Protein AF-A0A060ZC85-F1 (afdb_monomer_lite)

Secondary structure (DSSP, 8-state):
-HHHHHHHHHHTTTTTSS--S-SS--HHHHHHHTTSTTHHHHHHHHHS-TTSHHHHHHHHHHHHHHHH-TTHHHHHHHHHHH-GGGTT-THHHHHHHHHSTT--HHHHHHHHHHHHHHH-HHHHHHHHHHHHHHS-SS-HHHHHHHTTSHHHHTTT--PPP-PPPPP--

pLDDT: mean 81.49, std 20.38, range [32.03, 96.88]

Foldseek 3Di:
DLVVLLVVCVVCVVLLDDDLQDPDDDLVSLQVSCPDPVSVLLLVLLPDDPPDPVNLVSLLSLLSNCVVPVLVLLVSLSSCVNDPSNPPVCVSSVVSCCSHPNNGSVVSVVVNLVVCVVRPVPSSVVRVVVCCVPVPPDDPVPVCVPDDNPPPVCVPDDDDDDDDDDDDD

Structure (mmCIF, N/CA/C/O backbone):
data_AF-A0A060ZC85-F1
#
_entry.id   AF-A0A060ZC85-F1
#
loop_
_atom_site.group_PDB
_atom_site.id
_atom_site.type_symbol
_atom_site.label_atom_id
_atom_site.label_alt_id
_atom_site.label_comp_id
_atom_site.label_asym_id
_atom_site.label_entity_id
_atom_site.label_seq_id
_atom_site.pdbx_PDB_ins_code
_atom_site.Cartn_x
_atom_site.Cartn_y
_atom_site.Cartn_z
_atom_site.occupancy
_atom_site.B_iso_or_equiv
_atom_site.auth_seq_id
_atom_site.auth_comp_id
_atom_site.auth_asym_id
_atom_site.auth_atom_id
_atom_site.pdbx_PDB_model_num
ATOM 1 N N . MET A 1 1 ? 19.861 -7.211 -2.694 1.00 78.06 1 MET A N 1
ATOM 2 C CA . MET A 1 1 ? 18.642 -6.940 -1.900 1.00 78.06 1 MET A CA 1
ATOM 3 C C . MET A 1 1 ? 17.622 -8.080 -1.984 1.00 78.06 1 MET A C 1
ATOM 5 O O . MET A 1 1 ? 17.097 -8.465 -0.947 1.00 78.06 1 MET A O 1
ATOM 9 N N . SER A 1 2 ? 17.424 -8.696 -3.155 1.00 85.81 2 SER A N 1
ATOM 10 C CA . SER A 1 2 ? 16.522 -9.843 -3.418 1.00 85.81 2 SER A CA 1
ATOM 11 C C . SER A 1 2 ? 16.318 -10.919 -2.319 1.00 85.81 2 SER A C 1
ATOM 13 O O . SER A 1 2 ? 15.172 -11.258 -2.016 1.00 85.81 2 SER A O 1
ATOM 15 N N . THR A 1 3 ? 17.363 -11.456 -1.666 1.00 92.38 3 THR A N 1
ATOM 16 C CA . THR A 1 3 ? 17.182 -12.478 -0.603 1.00 92.38 3 THR A CA 1
ATOM 17 C C . THR A 1 3 ? 16.488 -11.917 0.639 1.00 92.38 3 THR A C 1
ATOM 19 O O . THR A 1 3 ? 15.628 -12.581 1.216 1.00 92.38 3 THR A O 1
ATOM 22 N N . LEU A 1 4 ? 16.825 -10.684 1.037 1.00 92.38 4 LEU A N 1
ATOM 23 C CA . LEU A 1 4 ? 16.167 -10.014 2.159 1.00 92.38 4 LEU A CA 1
ATOM 24 C C . LEU A 1 4 ? 14.709 -9.707 1.816 1.00 92.38 4 LEU A C 1
ATOM 26 O O . LEU A 1 4 ? 13.833 -9.999 2.620 1.00 92.38 4 LEU A O 1
ATOM 30 N N . ALA A 1 5 ? 14.450 -9.195 0.610 1.00 92.81 5 ALA A N 1
ATOM 31 C CA . ALA A 1 5 ? 13.094 -8.956 0.125 1.00 92.81 5 ALA A CA 1
ATOM 32 C C . ALA A 1 5 ? 12.257 -10.247 0.137 1.00 92.81 5 ALA A C 1
ATOM 34 O O . ALA A 1 5 ? 11.145 -10.266 0.648 1.00 92.81 5 ALA A O 1
ATOM 35 N N . SER A 1 6 ? 12.820 -11.365 -0.323 1.00 92.00 6 SER A N 1
ATOM 36 C CA . SER A 1 6 ? 12.132 -12.664 -0.293 1.00 92.00 6 SER A CA 1
ATOM 37 C C . SER A 1 6 ? 11.837 -13.130 1.140 1.00 92.00 6 SER A C 1
ATOM 39 O O . SER A 1 6 ? 10.747 -13.621 1.422 1.00 92.00 6 SER A O 1
ATOM 41 N N . CYS A 1 7 ? 12.777 -12.926 2.067 1.00 94.50 7 CYS A N 1
ATOM 42 C CA . CYS A 1 7 ? 12.580 -13.229 3.485 1.00 94.50 7 CYS A CA 1
ATOM 43 C C . CYS A 1 7 ? 11.465 -12.371 4.106 1.00 94.50 7 CYS A C 1
ATOM 45 O O . CYS A 1 7 ? 10.578 -12.895 4.777 1.00 94.50 7 CYS A O 1
ATOM 47 N N . LEU A 1 8 ? 11.470 -11.061 3.847 1.00 93.19 8 LEU A N 1
ATOM 48 C CA . LEU A 1 8 ? 10.451 -10.136 4.343 1.00 93.19 8 LEU A CA 1
ATOM 49 C C . LEU A 1 8 ? 9.072 -10.420 3.735 1.00 93.19 8 LEU A C 1
ATOM 51 O O . LEU A 1 8 ? 8.075 -10.332 4.448 1.00 93.19 8 LEU A O 1
ATOM 55 N N . ALA A 1 9 ? 9.004 -10.813 2.461 1.00 92.56 9 ALA A N 1
ATOM 56 C CA . ALA A 1 9 ? 7.755 -11.215 1.818 1.00 92.56 9 ALA A CA 1
ATOM 57 C C . ALA A 1 9 ? 7.130 -12.422 2.534 1.00 92.56 9 ALA A C 1
ATOM 59 O O . ALA A 1 9 ? 5.931 -12.423 2.811 1.00 92.56 9 ALA A O 1
ATOM 60 N N . GLU A 1 10 ? 7.949 -13.410 2.909 1.00 93.62 10 GLU A N 1
ATOM 61 C CA . GLU A 1 10 ? 7.495 -14.562 3.691 1.00 93.62 10 GLU A CA 1
ATOM 62 C C . GLU A 1 10 ? 7.126 -14.202 5.132 1.00 93.62 10 GLU A C 1
ATOM 64 O O . GLU A 1 10 ? 6.111 -14.682 5.640 1.00 93.62 10 GLU A O 1
ATOM 69 N N . LEU A 1 11 ? 7.910 -13.338 5.785 1.00 93.88 11 LEU A N 1
ATOM 70 C CA . LEU A 1 11 ? 7.648 -12.872 7.148 1.00 93.88 11 LEU A CA 1
ATOM 71 C C . LEU A 1 11 ? 6.315 -12.111 7.230 1.00 93.88 11 LEU A C 1
ATOM 73 O O . LEU A 1 11 ? 5.543 -12.294 8.168 1.00 93.88 11 LEU A O 1
ATOM 77 N N . PHE A 1 12 ? 6.032 -11.271 6.233 1.00 92.25 12 PHE A N 1
ATOM 78 C CA . PHE A 1 12 ? 4.862 -10.396 6.199 1.00 92.25 12 PHE A CA 1
ATOM 79 C C . PHE A 1 12 ? 3.683 -10.962 5.413 1.00 92.25 12 PHE A C 1
ATOM 81 O O . PHE A 1 12 ? 2.670 -10.281 5.287 1.00 92.25 12 PHE A O 1
ATOM 88 N N . LYS A 1 13 ? 3.740 -12.206 4.925 1.00 89.81 13 LYS A N 1
ATOM 89 C CA . LYS A 1 13 ? 2.661 -12.792 4.108 1.00 89.81 13 LYS A CA 1
ATOM 90 C C . LYS A 1 13 ? 1.274 -12.726 4.751 1.00 89.81 13 LYS A C 1
ATOM 92 O O . LYS A 1 13 ? 0.280 -12.652 4.038 1.00 89.81 13 LYS A O 1
ATOM 97 N N . GLY A 1 14 ? 1.207 -12.767 6.084 1.00 88.00 14 GLY A N 1
ATOM 98 C CA . GLY A 1 14 ? -0.039 -12.640 6.842 1.00 88.00 14 GLY A CA 1
ATOM 99 C C . GLY A 1 14 ? -0.557 -11.205 6.956 1.00 88.00 14 GLY A C 1
ATOM 100 O O . GLY A 1 14 ? -1.737 -11.017 7.208 1.00 88.00 14 GLY A O 1
ATOM 101 N N . HIS A 1 15 ? 0.289 -10.194 6.747 1.00 87.94 15 HIS A N 1
ATOM 102 C CA . HIS A 1 15 ? -0.096 -8.784 6.858 1.00 87.94 15 HIS A CA 1
ATOM 103 C C . HIS A 1 15 ? -0.871 -8.276 5.639 1.00 87.94 15 HIS A C 1
ATOM 105 O O . HIS A 1 15 ? -1.622 -7.314 5.781 1.00 87.94 15 HIS A O 1
ATOM 111 N N . PHE A 1 16 ? -0.708 -8.939 4.489 1.00 83.69 16 PHE A N 1
ATOM 112 C CA . PHE A 1 16 ? -1.393 -8.647 3.220 1.00 83.69 16 PHE A CA 1
ATOM 113 C C . PHE A 1 16 ? -2.636 -9.524 2.991 1.00 83.69 16 PHE A C 1
ATOM 115 O O . PHE A 1 16 ? -3.074 -9.722 1.854 1.00 83.69 16 PHE A O 1
ATOM 122 N N . ARG A 1 17 ? -3.133 -10.160 4.058 1.00 79.31 17 ARG A N 1
ATOM 123 C CA . ARG A 1 17 ? -4.319 -11.018 4.049 1.00 79.31 17 ARG A CA 1
ATOM 124 C C . ARG A 1 17 ? -5.376 -10.423 4.975 1.00 79.31 17 ARG A C 1
ATOM 126 O O . ARG A 1 17 ? -5.038 -10.004 6.081 1.00 79.31 17 ARG A O 1
ATOM 133 N N . GLY A 1 18 ? -6.633 -10.490 4.542 1.00 71.25 18 GLY A N 1
ATOM 134 C CA . GLY A 1 18 ? -7.789 -9.988 5.285 1.00 71.25 18 GLY A CA 1
ATOM 135 C C . GLY A 1 18 ? -8.063 -8.505 5.048 1.00 71.25 18 GLY A C 1
ATOM 136 O O . GLY A 1 18 ? -7.293 -7.829 4.366 1.00 71.25 18 GLY A O 1
ATOM 137 N N . ASP A 1 19 ? -9.157 -8.028 5.6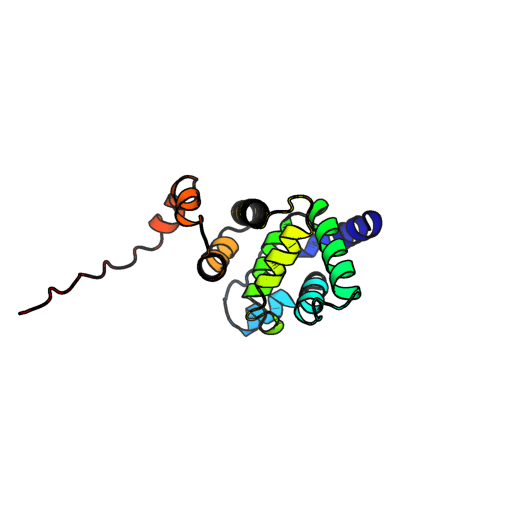33 1.00 74.12 19 ASP A N 1
ATOM 138 C CA . ASP A 1 19 ? -9.654 -6.668 5.447 1.00 74.12 19 ASP A CA 1
ATOM 139 C C . ASP A 1 19 ? -8.709 -5.671 6.131 1.00 74.12 19 ASP A C 1
ATOM 141 O O . ASP A 1 19 ? -8.558 -5.630 7.355 1.00 74.12 19 ASP A O 1
ATOM 145 N N . VAL A 1 20 ? -7.977 -4.911 5.317 1.00 86.31 20 VAL A N 1
ATOM 146 C CA . VAL A 1 20 ? -7.015 -3.905 5.793 1.00 86.31 20 VAL A CA 1
ATOM 147 C C . VAL A 1 20 ? -7.752 -2.686 6.337 1.00 86.31 20 VAL A C 1
ATOM 149 O O . VAL A 1 20 ? -7.309 -2.077 7.311 1.00 86.31 20 VAL A O 1
ATOM 152 N N . LEU A 1 21 ? -8.872 -2.349 5.699 1.00 92.94 21 LEU A N 1
ATOM 153 C CA . LEU A 1 21 ? -9.745 -1.258 6.084 1.00 92.94 21 LEU A CA 1
ATOM 154 C C . LEU A 1 21 ? -10.680 -1.715 7.224 1.00 92.94 21 LEU A C 1
ATOM 156 O O . LEU A 1 21 ? -11.462 -2.644 7.013 1.00 92.94 21 LEU A O 1
ATOM 160 N N . PRO A 1 22 ? -10.675 -1.058 8.399 1.00 93.00 22 PRO A N 1
ATOM 161 C CA . PRO A 1 22 ? -11.583 -1.382 9.505 1.00 93.00 22 PRO A CA 1
ATOM 162 C C . PRO A 1 22 ? -13.052 -1.256 9.105 1.00 93.00 22 PRO A C 1
ATOM 164 O O . PRO A 1 22 ? -13.381 -0.390 8.296 1.00 93.00 22 PRO A O 1
ATOM 167 N N . ASP A 1 23 ? -13.948 -2.069 9.668 1.00 91.75 23 ASP A N 1
ATOM 168 C CA . ASP A 1 23 ? -15.397 -2.002 9.396 1.00 91.75 23 ASP A CA 1
ATOM 169 C C . ASP A 1 23 ? -15.995 -0.632 9.749 1.00 91.75 23 ASP A C 1
ATOM 171 O O . ASP A 1 23 ? -16.676 -0.010 8.928 1.00 91.75 23 ASP A O 1
ATOM 175 N N . ASP A 1 24 ? -15.643 -0.115 10.924 1.00 93.19 24 ASP A N 1
ATOM 176 C CA . ASP A 1 24 ? -15.997 1.230 11.359 1.00 93.19 24 ASP A CA 1
ATOM 177 C C . ASP A 1 24 ? -14.850 2.191 11.058 1.00 93.19 24 ASP A C 1
ATOM 179 O O . ASP A 1 24 ? -13.839 2.199 11.752 1.00 93.19 24 ASP A O 1
ATOM 183 N N . ILE A 1 25 ? -15.004 3.023 10.024 1.00 93.69 25 ILE A N 1
ATOM 184 C CA . ILE A 1 25 ? -13.964 3.972 9.605 1.00 93.69 25 ILE A CA 1
ATOM 185 C C . ILE A 1 25 ? -13.955 5.175 10.555 1.00 93.69 25 ILE A C 1
ATOM 187 O O . ILE A 1 25 ? -14.663 6.164 10.362 1.00 93.69 25 ILE A O 1
ATOM 191 N N . THR A 1 26 ? -13.120 5.083 11.583 1.00 94.56 26 THR A N 1
ATOM 192 C CA . THR A 1 26 ? -12.820 6.160 12.535 1.00 94.56 26 THR A CA 1
ATOM 193 C C . THR A 1 26 ? -11.328 6.473 12.529 1.00 94.56 26 THR A C 1
ATOM 195 O O . THR A 1 26 ? -10.509 5.628 12.172 1.00 94.56 26 THR A O 1
ATOM 198 N N . GLU A 1 27 ? -10.949 7.674 12.963 1.00 91.62 27 GLU A N 1
ATOM 199 C CA . GLU A 1 27 ? -9.538 8.068 13.044 1.00 91.62 27 GLU A CA 1
ATOM 200 C C . GLU A 1 27 ? -8.710 7.104 13.917 1.00 91.62 27 GLU A C 1
ATOM 202 O O . GLU A 1 27 ? -7.587 6.764 13.561 1.00 91.62 27 GLU A O 1
ATOM 207 N N . GLU A 1 28 ? -9.281 6.611 15.019 1.00 93.50 28 GLU A N 1
ATOM 208 C CA . GLU A 1 28 ? -8.636 5.639 15.910 1.00 93.50 28 GLU A CA 1
ATOM 209 C C . GLU A 1 28 ? -8.454 4.273 15.235 1.00 93.50 28 GLU A C 1
ATOM 211 O O . GLU A 1 28 ? -7.343 3.746 15.203 1.00 93.50 28 GLU A O 1
ATOM 216 N N . SER A 1 29 ? -9.511 3.739 14.615 1.00 94.44 29 SER A N 1
ATOM 217 C CA . SER A 1 29 ? -9.447 2.449 13.912 1.00 94.44 29 SER A CA 1
ATOM 218 C C . SER A 1 29 ? -8.462 2.457 12.735 1.00 94.44 29 SER A C 1
ATOM 220 O O . SER A 1 29 ? -7.776 1.466 12.476 1.00 94.44 29 SER A O 1
ATOM 222 N N . LEU A 1 30 ? -8.363 3.585 12.020 1.00 94.62 30 LEU A N 1
ATOM 223 C CA . LEU A 1 30 ? -7.438 3.747 10.904 1.00 94.62 30 LEU A CA 1
ATOM 224 C C . LEU A 1 30 ? -5.997 3.733 11.411 1.00 94.62 30 LEU A C 1
ATOM 226 O O . LEU A 1 30 ? -5.177 3.001 10.859 1.00 94.62 30 LEU A O 1
ATOM 230 N N . GLU A 1 31 ? -5.701 4.459 12.491 1.00 92.88 31 GLU A N 1
ATOM 231 C CA . GLU A 1 31 ? -4.375 4.444 13.121 1.00 92.88 31 GLU A CA 1
ATOM 232 C C . GLU A 1 31 ? -3.997 3.052 13.648 1.00 92.88 31 GLU A C 1
ATOM 234 O O . GLU A 1 31 ? -2.869 2.596 13.447 1.00 92.88 31 GLU A O 1
ATOM 239 N N . GLU A 1 32 ? -4.939 2.324 14.250 1.00 92.50 32 GLU A N 1
ATOM 240 C CA . GLU A 1 32 ? -4.707 0.946 14.693 1.00 92.50 32 GLU A CA 1
ATOM 241 C C . GLU A 1 32 ? -4.367 0.022 13.510 1.00 92.50 32 GLU A C 1
ATOM 243 O O . GLU A 1 32 ? -3.402 -0.749 13.562 1.00 92.50 32 GLU A O 1
ATOM 248 N N . SER A 1 33 ? -5.089 0.153 12.393 1.00 92.75 33 SER A N 1
ATOM 249 C CA . SER A 1 33 ? -4.877 -0.679 11.201 1.00 92.75 33 SER A CA 1
ATOM 250 C C . SER A 1 33 ? -3.487 -0.505 10.562 1.00 92.75 33 SER A C 1
ATOM 252 O O . SER A 1 33 ? -2.959 -1.447 9.959 1.00 92.75 33 SER A O 1
ATOM 254 N N . VAL A 1 34 ? -2.859 0.667 10.737 1.00 93.00 34 VAL A N 1
ATOM 255 C CA . VAL A 1 34 ? -1.520 0.997 10.215 1.00 93.00 34 VAL A CA 1
ATOM 256 C C . VAL A 1 34 ? -0.386 0.757 11.222 1.00 93.00 34 VAL A C 1
ATOM 258 O O . VAL A 1 34 ? 0.758 1.140 10.973 1.00 93.00 34 VAL A O 1
ATOM 261 N N . CYS A 1 35 ? -0.655 0.062 12.332 1.00 89.69 35 CYS A N 1
ATOM 262 C CA . CYS A 1 35 ? 0.361 -0.341 13.314 1.00 89.69 35 CYS A CA 1
ATOM 263 C C . CYS A 1 35 ? 1.045 -1.690 13.000 1.00 89.69 35 CYS A C 1
ATOM 265 O O . CYS A 1 35 ? 1.868 -2.172 13.784 1.00 89.69 35 CYS A O 1
ATOM 267 N N . LYS A 1 36 ? 0.739 -2.323 11.858 1.00 90.19 36 LYS A N 1
ATOM 268 C CA . LYS A 1 36 ? 1.337 -3.611 11.459 1.00 90.19 36 LYS A CA 1
ATOM 269 C C . LYS A 1 36 ? 2.856 -3.479 11.234 1.00 90.19 36 LYS A C 1
ATOM 271 O O . LYS A 1 36 ? 3.310 -2.450 10.736 1.00 90.19 36 LYS A O 1
ATOM 276 N N . PRO A 1 37 ? 3.661 -4.535 11.471 1.00 89.81 37 PRO A N 1
ATOM 277 C CA . PRO A 1 37 ? 5.115 -4.471 11.285 1.00 89.81 37 PRO A CA 1
ATOM 278 C C . PRO A 1 37 ? 5.568 -4.029 9.885 1.00 89.81 37 PRO A C 1
ATOM 280 O O . PRO A 1 37 ? 6.581 -3.348 9.763 1.00 89.81 37 PRO A O 1
ATOM 283 N N . VAL A 1 38 ? 4.813 -4.363 8.831 1.00 91.00 38 VAL A N 1
ATOM 284 C CA . VAL A 1 38 ? 5.119 -3.910 7.460 1.00 91.00 38 VAL A CA 1
ATOM 285 C C . VAL A 1 38 ? 5.012 -2.385 7.320 1.00 91.00 38 VAL A C 1
ATOM 287 O O . VAL A 1 38 ? 5.832 -1.768 6.643 1.00 91.00 38 VAL A O 1
ATOM 290 N N . CYS A 1 39 ? 4.076 -1.756 8.035 1.00 93.19 39 CYS A N 1
ATOM 291 C CA . CYS A 1 39 ? 3.866 -0.310 8.019 1.00 93.19 39 CYS A CA 1
ATOM 292 C C . CYS A 1 39 ? 5.024 0.462 8.662 1.00 93.19 39 CYS A C 1
ATOM 294 O O . CYS A 1 39 ? 5.174 1.652 8.405 1.00 93.19 39 CYS A O 1
ATOM 296 N N . LEU A 1 40 ? 5.896 -0.199 9.434 1.00 92.94 40 LEU A N 1
ATOM 297 C CA . LEU A 1 40 ? 7.119 0.426 9.943 1.00 92.94 40 LEU A CA 1
ATOM 298 C C . LEU A 1 40 ? 8.071 0.828 8.812 1.00 92.94 40 LEU A C 1
ATOM 300 O O . LEU A 1 40 ? 8.740 1.852 8.927 1.00 92.94 40 LEU A O 1
ATOM 304 N N . VAL A 1 41 ? 8.113 0.064 7.713 1.00 94.19 41 VAL A N 1
ATOM 305 C CA . VAL A 1 41 ? 8.906 0.429 6.528 1.00 94.19 41 VAL A CA 1
ATOM 306 C C . VAL A 1 41 ? 8.361 1.722 5.922 1.00 94.19 41 VAL A C 1
ATOM 308 O O . VAL A 1 41 ? 9.122 2.661 5.702 1.00 94.19 41 VAL A O 1
ATOM 311 N N . PHE A 1 42 ? 7.040 1.809 5.744 1.00 96.06 42 PHE A N 1
ATOM 312 C CA . PHE A 1 42 ? 6.372 3.001 5.211 1.00 96.06 42 PHE A CA 1
ATOM 313 C C . PHE A 1 42 ? 6.560 4.217 6.119 1.00 96.06 42 PHE A C 1
ATOM 315 O O . PHE A 1 42 ? 6.899 5.302 5.650 1.00 96.06 42 PHE A O 1
ATOM 322 N N . ARG A 1 43 ? 6.407 4.022 7.434 1.00 95.31 43 ARG A N 1
ATOM 323 C CA . ARG A 1 43 ? 6.598 5.065 8.443 1.00 95.31 43 ARG A CA 1
ATOM 324 C C . ARG A 1 43 ? 8.006 5.640 8.399 1.00 95.31 43 ARG A C 1
ATOM 326 O O . ARG A 1 43 ? 8.159 6.857 8.399 1.00 95.31 43 ARG A O 1
ATOM 333 N N . ASN A 1 44 ? 9.021 4.777 8.352 1.00 94.56 44 ASN A N 1
ATOM 334 C CA . ASN A 1 44 ? 10.409 5.218 8.264 1.00 94.56 44 ASN A CA 1
ATOM 335 C C . ASN A 1 44 ? 10.639 6.024 6.981 1.00 94.56 44 ASN A C 1
ATOM 337 O O . ASN A 1 44 ? 11.183 7.120 7.058 1.00 94.56 44 ASN A O 1
ATOM 341 N N . LEU A 1 45 ? 10.144 5.554 5.831 1.00 95.06 45 LEU A N 1
ATOM 342 C CA . LEU A 1 45 ? 10.240 6.303 4.573 1.00 95.06 45 LEU A CA 1
ATOM 343 C C . LEU A 1 45 ? 9.558 7.680 4.643 1.00 95.06 45 LEU A C 1
ATOM 345 O O . LEU A 1 45 ? 10.122 8.654 4.161 1.00 95.06 45 LEU A O 1
ATOM 349 N N . CYS A 1 46 ? 8.394 7.799 5.289 1.00 93.75 46 CYS A N 1
ATOM 350 C CA . CYS A 1 46 ? 7.697 9.087 5.441 1.00 93.75 46 CYS A CA 1
ATOM 351 C C . CYS A 1 46 ? 8.447 10.091 6.336 1.00 93.75 46 CYS A C 1
ATOM 353 O O . CYS A 1 46 ? 8.282 11.306 6.182 1.00 93.75 46 CYS A O 1
ATOM 355 N N . GLN A 1 47 ? 9.221 9.588 7.303 1.00 91.19 47 GLN A N 1
ATOM 356 C CA . GLN A 1 47 ? 9.915 10.386 8.319 1.00 91.19 47 GLN A CA 1
ATOM 357 C C . GLN A 1 47 ? 11.354 10.748 7.937 1.00 91.19 47 GLN A C 1
ATOM 359 O O . GLN A 1 47 ? 11.898 11.718 8.466 1.00 91.19 47 GLN A O 1
ATOM 364 N N . MET A 1 48 ? 11.979 9.977 7.050 1.00 91.12 48 MET A N 1
ATOM 365 C CA . MET A 1 48 ? 13.326 10.251 6.556 1.00 91.12 48 MET A CA 1
ATOM 366 C C . MET A 1 48 ? 13.330 11.428 5.570 1.00 91.12 48 MET A C 1
ATOM 368 O O . MET A 1 48 ? 12.336 11.716 4.907 1.00 91.12 48 MET A O 1
ATOM 372 N N . GLN A 1 49 ? 14.464 12.125 5.492 1.00 82.88 49 GLN A N 1
ATOM 373 C CA . GLN A 1 49 ? 14.710 13.126 4.454 1.00 82.88 49 GLN A CA 1
ATOM 374 C C . GLN A 1 49 ? 15.179 12.421 3.174 1.00 82.88 49 GLN A C 1
ATOM 376 O O . GLN A 1 49 ? 15.925 11.446 3.256 1.00 82.88 49 GLN A O 1
ATOM 381 N N . GLU A 1 50 ? 14.742 12.893 2.007 1.00 79.19 50 GLU A N 1
ATOM 382 C CA . GLU A 1 50 ? 15.006 12.236 0.714 1.00 79.19 50 GLU A CA 1
ATOM 383 C C . GLU A 1 50 ? 16.494 12.239 0.316 1.00 79.19 50 GLU A C 1
ATOM 385 O O . GLU A 1 50 ? 16.940 11.360 -0.416 1.00 79.19 50 GLU A O 1
ATOM 390 N N . ASP A 1 51 ? 17.285 13.184 0.832 1.00 81.69 51 ASP A N 1
ATOM 391 C CA . ASP A 1 51 ? 18.739 13.276 0.641 1.00 81.69 51 ASP A CA 1
ATOM 392 C C . ASP A 1 51 ? 19.536 12.311 1.542 1.00 81.69 51 ASP A C 1
ATOM 394 O O . ASP A 1 51 ? 20.753 12.159 1.396 1.00 81.69 51 ASP A O 1
ATOM 398 N N . ASN A 1 52 ? 18.864 11.624 2.468 1.00 87.38 52 ASN A N 1
ATOM 399 C CA . ASN A 1 52 ? 19.478 10.622 3.323 1.00 87.38 52 ASN A CA 1
ATOM 400 C C . ASN A 1 52 ? 19.781 9.347 2.520 1.00 87.38 52 ASN A C 1
ATOM 402 O O . ASN A 1 52 ? 18.882 8.720 1.971 1.00 87.38 52 ASN A O 1
ATOM 406 N N . SER A 1 53 ? 21.029 8.875 2.533 1.00 87.75 53 SER A N 1
ATOM 407 C CA . SER A 1 53 ? 21.406 7.631 1.840 1.00 87.75 53 SER A CA 1
ATOM 408 C C . SER A 1 53 ? 20.610 6.403 2.305 1.00 87.75 53 SER A C 1
ATOM 410 O O . SER A 1 53 ? 20.360 5.486 1.524 1.00 87.75 53 SER A O 1
ATOM 412 N N . GLY A 1 54 ? 20.163 6.386 3.561 1.00 92.50 54 GLY A N 1
ATOM 413 C CA . GLY A 1 54 ? 19.285 5.352 4.094 1.00 92.50 54 GLY A CA 1
ATOM 414 C C . GLY A 1 54 ? 17.871 5.385 3.508 1.00 92.50 54 GLY A C 1
ATOM 415 O O . GLY A 1 54 ? 17.244 4.331 3.438 1.00 92.50 54 GLY A O 1
ATOM 416 N N . PHE A 1 55 ? 17.381 6.548 3.060 1.00 93.62 55 PHE A N 1
ATOM 417 C CA . PHE A 1 55 ? 16.087 6.662 2.384 1.00 93.62 55 PHE A CA 1
ATOM 418 C C . PHE A 1 55 ? 16.124 5.894 1.065 1.00 93.62 55 PHE A C 1
ATOM 420 O O . PHE A 1 55 ? 15.298 5.008 0.860 1.00 93.62 55 PHE A O 1
ATOM 427 N N . SER A 1 56 ? 17.132 6.151 0.223 1.00 93.00 56 SER A N 1
ATOM 428 C CA . SER A 1 56 ? 17.296 5.459 -1.061 1.00 93.00 56 SER A CA 1
ATOM 429 C C . SER A 1 56 ? 17.422 3.945 -0.878 1.00 93.00 56 SER A C 1
ATOM 431 O O . SER A 1 56 ? 16.722 3.189 -1.542 1.00 93.00 56 SER A O 1
ATOM 433 N N . VAL A 1 57 ? 18.230 3.489 0.088 1.00 94.94 57 VAL A N 1
ATOM 434 C CA . VAL A 1 57 ? 18.389 2.052 0.381 1.00 94.94 57 VAL A CA 1
ATOM 435 C C . VAL A 1 57 ? 17.071 1.414 0.830 1.00 94.94 57 VAL A C 1
ATOM 437 O O . VAL A 1 57 ? 16.742 0.302 0.413 1.00 94.94 57 VAL A O 1
ATOM 440 N N . LEU A 1 58 ? 16.306 2.092 1.690 1.00 95.50 58 LEU A N 1
ATOM 441 C CA . LEU A 1 58 ? 15.028 1.572 2.172 1.00 95.50 58 LEU A CA 1
ATOM 442 C C . LEU A 1 58 ? 13.964 1.560 1.063 1.00 95.50 58 LEU A C 1
ATOM 444 O O . LEU A 1 58 ? 13.166 0.625 1.000 1.00 95.50 58 LEU A O 1
ATOM 448 N N . LEU A 1 59 ? 13.983 2.560 0.178 1.00 95.69 59 LEU A N 1
ATOM 449 C CA . LEU A 1 59 ? 13.097 2.665 -0.978 1.00 95.69 59 LEU A CA 1
ATOM 450 C C . LEU A 1 59 ? 13.387 1.561 -2.005 1.00 95.69 59 LEU A C 1
ATOM 452 O O . LEU A 1 59 ? 12.465 0.876 -2.440 1.00 95.69 59 LEU A O 1
ATOM 456 N N . GLU A 1 60 ? 14.662 1.316 -2.319 1.00 95.06 60 GLU A N 1
ATOM 457 C CA . GLU A 1 60 ? 15.101 0.206 -3.178 1.00 95.06 60 GLU A CA 1
ATOM 458 C C . GLU A 1 60 ? 14.730 -1.158 -2.581 1.00 95.06 60 GLU A C 1
ATOM 460 O O . GLU A 1 60 ? 14.267 -2.052 -3.290 1.00 95.06 60 GLU A O 1
ATOM 465 N N . MET A 1 61 ? 14.880 -1.324 -1.261 1.00 96.00 61 MET A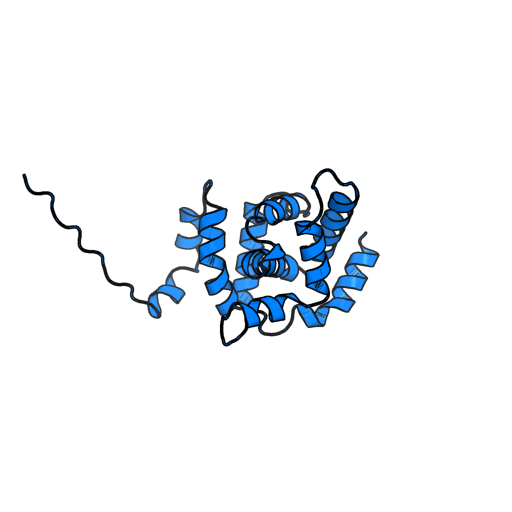 N 1
ATOM 466 C CA . MET A 1 61 ? 14.436 -2.533 -0.566 1.00 96.00 61 MET A CA 1
ATOM 467 C C . MET A 1 61 ? 12.924 -2.734 -0.717 1.00 96.00 61 MET A C 1
ATOM 469 O O . MET A 1 61 ? 12.484 -3.854 -0.986 1.00 96.00 61 MET A O 1
ATOM 473 N N . LEU A 1 62 ? 12.134 -1.663 -0.586 1.00 96.88 62 LEU A N 1
ATOM 474 C CA . LEU A 1 62 ? 10.686 -1.721 -0.756 1.00 96.88 62 LEU A CA 1
ATOM 475 C C . LEU A 1 62 ? 10.285 -2.043 -2.206 1.00 96.88 62 LEU A C 1
ATOM 477 O O . LEU A 1 62 ? 9.377 -2.845 -2.418 1.00 96.88 62 LEU A O 1
ATOM 481 N N . ALA A 1 63 ? 10.986 -1.485 -3.193 1.00 96.62 63 ALA A N 1
ATOM 482 C CA . ALA A 1 63 ? 10.790 -1.793 -4.609 1.00 96.62 63 ALA A CA 1
ATOM 483 C C . ALA A 1 63 ? 11.120 -3.262 -4.944 1.00 96.62 63 ALA A C 1
ATOM 485 O O . ALA A 1 63 ? 10.377 -3.928 -5.666 1.00 96.62 63 ALA A O 1
ATOM 486 N N . GLU A 1 64 ? 12.191 -3.812 -4.370 1.00 96.12 64 GLU A N 1
ATOM 487 C CA . GLU A 1 64 ? 12.528 -5.240 -4.475 1.00 96.12 64 GLU A CA 1
ATOM 488 C C . GLU A 1 64 ? 11.487 -6.129 -3.783 1.00 96.12 64 GLU A C 1
ATOM 490 O O . GLU A 1 64 ? 11.150 -7.212 -4.267 1.00 96.12 64 GLU A O 1
ATOM 495 N N . LEU A 1 65 ? 10.940 -5.673 -2.655 1.00 95.56 65 LEU A N 1
ATOM 496 C CA . LEU A 1 65 ? 9.872 -6.372 -1.951 1.00 95.56 65 LEU A CA 1
ATOM 497 C C . LEU A 1 65 ? 8.570 -6.381 -2.765 1.00 95.56 65 LEU A C 1
ATOM 499 O O . LEU A 1 65 ? 7.907 -7.416 -2.828 1.00 95.56 65 LEU A O 1
ATOM 503 N N . TYR A 1 66 ? 8.251 -5.285 -3.457 1.00 96.62 66 TYR A N 1
ATOM 504 C CA . TYR A 1 66 ? 7.113 -5.185 -4.374 1.00 96.62 66 TYR A CA 1
ATOM 505 C C . TYR A 1 66 ? 7.168 -6.232 -5.499 1.00 96.62 66 TYR A C 1
ATOM 507 O O . TYR A 1 66 ? 6.158 -6.864 -5.799 1.00 96.62 66 TYR A O 1
ATOM 515 N N . GLN A 1 67 ? 8.359 -6.534 -6.035 1.00 94.25 67 GLN A N 1
ATOM 516 C CA . GLN A 1 67 ? 8.537 -7.607 -7.031 1.00 94.25 67 GLN A CA 1
ATOM 517 C C . GLN A 1 67 ? 8.173 -9.004 -6.501 1.00 94.25 67 GLN A C 1
ATOM 519 O O . GLN A 1 67 ? 7.874 -9.910 -7.277 1.00 94.25 67 GLN A O 1
ATOM 524 N N . LYS A 1 68 ? 8.241 -9.215 -5.181 1.00 94.69 68 LYS A N 1
ATOM 525 C CA . LYS A 1 68 ? 7.877 -10.486 -4.530 1.00 94.69 68 LYS A CA 1
ATOM 526 C C . LYS A 1 68 ? 6.446 -10.481 -4.004 1.00 94.69 68 LYS A C 1
ATOM 528 O O . LYS A 1 68 ? 5.836 -11.541 -3.897 1.00 94.69 68 LYS A O 1
ATOM 533 N N . GLN A 1 69 ? 5.933 -9.305 -3.664 1.00 94.94 69 GLN A N 1
ATOM 534 C CA . GLN A 1 69 ? 4.618 -9.101 -3.082 1.00 94.94 69 GLN A CA 1
ATOM 535 C C . GLN A 1 69 ? 3.987 -7.811 -3.641 1.00 94.94 69 GLN A C 1
ATOM 537 O O . GLN A 1 69 ? 4.100 -6.753 -3.017 1.00 94.94 69 GLN A O 1
ATOM 542 N N . PRO A 1 70 ? 3.285 -7.889 -4.789 1.00 93.81 70 PRO A N 1
ATOM 543 C CA . PRO A 1 70 ? 2.688 -6.721 -5.444 1.00 93.81 70 PRO A CA 1
ATOM 544 C C . PRO A 1 70 ? 1.650 -5.991 -4.586 1.00 93.81 70 PRO A C 1
ATOM 546 O O . PRO A 1 70 ? 1.437 -4.794 -4.746 1.00 93.81 70 PRO A O 1
ATOM 549 N N . LYS A 1 71 ? 1.046 -6.670 -3.599 1.00 95.12 71 LYS A N 1
ATOM 550 C CA . LYS A 1 71 ? 0.054 -6.055 -2.706 1.00 95.12 71 LYS A CA 1
ATOM 551 C C . LYS A 1 71 ? 0.583 -4.855 -1.921 1.00 95.12 71 LYS A C 1
ATOM 553 O O . LYS A 1 71 ? -0.191 -4.022 -1.458 1.00 95.12 71 LYS A O 1
ATOM 558 N N . ILE A 1 72 ? 1.902 -4.748 -1.786 1.00 95.06 72 ILE A N 1
ATOM 559 C CA . ILE A 1 72 ? 2.569 -3.628 -1.122 1.00 95.06 72 ILE A CA 1
ATOM 560 C C . ILE A 1 72 ? 2.199 -2.286 -1.730 1.00 95.06 72 ILE A C 1
ATOM 562 O O . ILE A 1 72 ? 2.067 -1.327 -0.976 1.00 95.06 72 ILE A O 1
ATOM 566 N N . GLY A 1 73 ? 2.015 -2.218 -3.047 1.00 96.06 73 GLY A N 1
ATOM 567 C CA . GLY A 1 73 ? 1.743 -0.963 -3.735 1.00 96.06 73 GLY A CA 1
ATOM 568 C C . GLY A 1 73 ? 0.484 -0.273 -3.210 1.00 96.06 73 GLY A C 1
ATOM 569 O O . GLY A 1 73 ? 0.550 0.833 -2.671 1.00 96.06 73 GLY A O 1
ATOM 570 N N . TYR A 1 74 ? -0.657 -0.969 -3.223 1.00 95.69 74 TYR A N 1
ATOM 571 C CA . TYR A 1 74 ? -1.901 -0.409 -2.683 1.00 95.69 74 TYR A CA 1
ATOM 572 C C . TYR A 1 74 ? -1.942 -0.346 -1.148 1.00 95.69 74 TYR A C 1
ATOM 574 O O . TYR A 1 74 ? -2.652 0.489 -0.589 1.00 95.69 74 TYR A O 1
ATOM 582 N N . HIS A 1 75 ? -1.139 -1.148 -0.440 1.00 96.50 75 HIS A N 1
ATOM 583 C CA . HIS A 1 75 ? -0.969 -0.990 1.011 1.00 96.50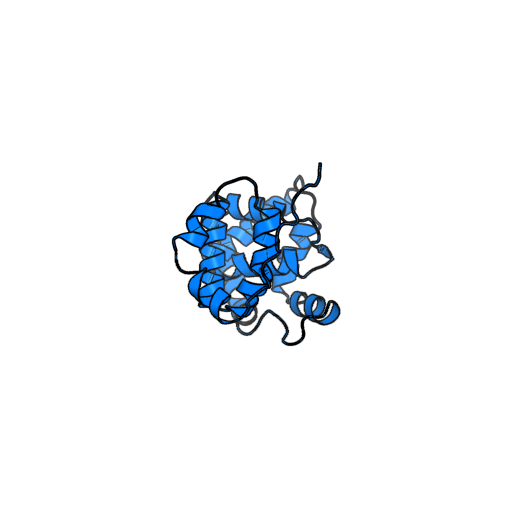 75 HIS A CA 1
ATOM 584 C C . HIS A 1 75 ? -0.167 0.267 1.375 1.00 96.50 75 HIS A C 1
ATOM 586 O O . HIS A 1 75 ? -0.436 0.878 2.409 1.00 96.50 75 HIS A O 1
ATOM 592 N N . LEU A 1 76 ? 0.797 0.675 0.543 1.00 96.69 76 LEU A N 1
ATOM 593 C CA . LEU A 1 76 ? 1.496 1.947 0.698 1.00 96.69 76 LEU A CA 1
ATOM 594 C C . LEU A 1 76 ? 0.530 3.111 0.454 1.00 96.69 76 LEU A C 1
ATOM 596 O O . LEU A 1 76 ? 0.476 4.017 1.280 1.00 96.69 76 LEU A O 1
ATOM 600 N N . LEU A 1 77 ? -0.290 3.051 -0.604 1.00 95.88 77 LEU A N 1
ATOM 601 C CA . LEU A 1 77 ? -1.354 4.039 -0.851 1.00 95.88 77 LEU A CA 1
ATOM 602 C C . LEU A 1 77 ? -2.312 4.149 0.343 1.00 95.88 77 LEU A C 1
ATOM 604 O O . LEU A 1 77 ? -2.627 5.251 0.794 1.00 95.88 77 LEU A O 1
ATOM 608 N N . TYR A 1 78 ? -2.715 3.010 0.912 1.00 95.94 78 TYR A N 1
ATOM 609 C CA . TYR A 1 78 ? -3.506 2.981 2.139 1.00 95.94 78 TYR A CA 1
ATOM 610 C C . TYR A 1 78 ? -2.800 3.627 3.321 1.00 95.94 78 TYR A C 1
ATOM 612 O O . TYR A 1 78 ? -3.393 4.473 3.984 1.00 95.94 78 TYR A O 1
ATOM 620 N N . TYR A 1 79 ? -1.537 3.289 3.566 1.00 96.31 79 TYR A N 1
ATOM 621 C CA . TYR A 1 79 ? -0.770 3.880 4.656 1.00 96.31 79 TYR A CA 1
ATOM 622 C C . TYR A 1 79 ? -0.662 5.405 4.526 1.00 96.31 79 TYR A C 1
ATOM 624 O O . TYR A 1 79 ? -0.914 6.122 5.495 1.00 96.31 79 TYR A O 1
ATOM 632 N N . LEU A 1 80 ? -0.341 5.893 3.323 1.00 94.75 80 LEU A N 1
ATOM 633 C CA . LEU A 1 80 ? -0.232 7.320 3.008 1.00 94.75 80 LEU A CA 1
ATOM 634 C C . LEU A 1 80 ? -1.548 8.066 3.248 1.00 94.75 80 LEU A C 1
ATOM 636 O O . LEU A 1 80 ? -1.539 9.234 3.634 1.00 94.75 80 LEU A O 1
ATOM 640 N N . ARG A 1 81 ? -2.678 7.378 3.058 1.00 92.88 81 ARG A N 1
ATOM 641 C CA . ARG A 1 81 ? -4.008 7.930 3.298 1.00 92.88 81 ARG A CA 1
ATOM 642 C C . ARG A 1 81 ? -4.454 7.845 4.761 1.00 92.88 81 ARG A C 1
ATOM 644 O O . ARG A 1 81 ? -5.066 8.785 5.260 1.00 92.88 81 ARG A O 1
ATOM 651 N N . ALA A 1 82 ? -4.237 6.711 5.418 1.00 93.62 82 ALA A N 1
ATOM 652 C CA . ALA A 1 82 ? -4.809 6.403 6.726 1.00 93.62 82 ALA A CA 1
ATOM 653 C C . ALA A 1 82 ? -3.964 6.920 7.899 1.00 93.62 82 ALA A C 1
ATOM 655 O O . ALA A 1 82 ? -4.522 7.224 8.949 1.00 93.62 82 ALA A O 1
ATOM 656 N N . SER A 1 83 ? -2.641 7.034 7.738 1.00 94.12 83 SER A N 1
ATOM 657 C CA . SER A 1 83 ? -1.754 7.445 8.827 1.00 94.12 83 SER A CA 1
ATOM 658 C C . SER A 1 83 ? -1.589 8.961 8.903 1.00 94.12 83 SER A C 1
ATOM 660 O O . SER A 1 83 ? -1.144 9.599 7.946 1.00 94.12 83 SER A O 1
ATOM 662 N N . LYS A 1 84 ? -1.794 9.546 10.090 1.00 90.62 84 LYS A N 1
ATOM 663 C CA . LYS A 1 84 ? -1.458 10.955 10.358 1.00 90.62 84 LYS A CA 1
ATOM 664 C C . LYS A 1 84 ? 0.020 11.258 10.131 1.00 90.62 84 LYS A C 1
ATOM 666 O O . LYS A 1 84 ? 0.358 12.359 9.707 1.00 90.62 84 LYS A O 1
ATOM 671 N N . ALA A 1 85 ? 0.903 10.288 10.380 1.00 89.06 85 ALA A N 1
ATOM 672 C CA . ALA A 1 85 ? 2.343 10.449 10.177 1.00 89.06 85 ALA A CA 1
ATOM 673 C C . ALA A 1 85 ? 2.733 10.614 8.696 1.00 89.06 85 ALA A C 1
ATOM 675 O O . ALA A 1 85 ? 3.839 11.070 8.410 1.00 89.06 85 ALA A O 1
ATOM 676 N N . ALA A 1 86 ? 1.838 10.250 7.775 1.00 90.81 86 ALA A N 1
ATOM 677 C CA . ALA A 1 86 ? 2.048 10.308 6.335 1.00 90.81 86 ALA A CA 1
ATOM 678 C C . ALA A 1 86 ? 1.230 11.411 5.640 1.00 90.81 86 ALA A C 1
ATOM 680 O O . ALA A 1 86 ? 1.244 11.514 4.413 1.00 90.81 86 ALA A O 1
ATOM 681 N N . MET A 1 87 ? 0.530 12.260 6.400 1.00 87.69 87 MET A N 1
ATOM 682 C CA . MET A 1 87 ? -0.302 13.319 5.832 1.00 87.69 87 MET A CA 1
ATOM 683 C C . MET A 1 87 ? 0.526 14.244 4.923 1.00 87.69 87 MET A C 1
ATOM 685 O O . MET A 1 87 ? 1.525 14.824 5.349 1.00 87.69 87 MET A O 1
ATOM 689 N N . GLY A 1 88 ? 0.110 14.371 3.659 1.00 85.50 88 GLY A N 1
ATOM 690 C CA . GLY A 1 88 ? 0.802 15.186 2.654 1.00 85.50 88 GLY A CA 1
ATOM 691 C C . GLY A 1 88 ? 2.086 14.567 2.085 1.00 85.50 88 GLY A C 1
ATOM 692 O O . GLY A 1 88 ? 2.853 15.272 1.436 1.00 85.50 88 GLY A O 1
ATOM 693 N N . LYS A 1 89 ? 2.342 13.272 2.315 1.00 89.62 89 LYS A N 1
ATOM 694 C CA . LYS A 1 89 ? 3.536 12.552 1.830 1.00 89.62 89 LYS A CA 1
ATOM 695 C C . LYS A 1 89 ? 3.285 11.707 0.580 1.00 89.62 89 LYS A C 1
ATOM 697 O O . LYS A 1 89 ? 4.018 10.757 0.332 1.00 89.62 89 LYS A O 1
ATOM 702 N N . MET A 1 90 ? 2.281 12.036 -0.230 1.00 88.38 90 MET A N 1
ATOM 703 C CA . MET A 1 90 ? 1.948 11.246 -1.423 1.00 88.38 90 MET A CA 1
ATOM 704 C C . MET A 1 90 ? 3.044 11.238 -2.493 1.00 88.38 90 MET A C 1
ATOM 706 O O . MET A 1 90 ? 3.164 10.260 -3.225 1.00 88.38 90 MET A O 1
ATOM 710 N N . SER A 1 91 ? 3.916 12.253 -2.523 1.00 89.88 91 SER A N 1
ATOM 711 C CA . SER A 1 91 ? 5.121 12.243 -3.366 1.00 89.88 91 SER A CA 1
ATOM 712 C C . SER A 1 91 ? 6.028 11.034 -3.098 1.00 89.88 91 SER A C 1
ATOM 714 O O . SER A 1 91 ? 6.735 10.594 -3.998 1.00 89.88 91 SER A O 1
ATOM 716 N N . LEU A 1 92 ? 5.959 10.426 -1.904 1.00 94.06 92 LEU A N 1
ATOM 717 C CA . LEU A 1 92 ? 6.676 9.184 -1.609 1.00 94.06 92 LEU A CA 1
ATOM 718 C C . LEU A 1 92 ? 6.236 8.035 -2.521 1.00 94.06 92 LEU A C 1
ATOM 720 O O . LEU A 1 92 ? 7.061 7.199 -2.888 1.00 94.06 92 LEU A O 1
ATOM 724 N N . TYR A 1 93 ? 4.952 7.972 -2.884 1.00 95.56 93 TYR A N 1
ATOM 725 C CA . TYR A 1 93 ? 4.469 6.944 -3.800 1.00 95.56 93 TYR A CA 1
ATOM 726 C C . TYR A 1 93 ? 5.047 7.136 -5.206 1.00 95.56 93 TYR A C 1
ATOM 728 O O . TYR A 1 93 ? 5.392 6.158 -5.862 1.00 95.56 93 TYR A O 1
ATOM 736 N N . GLU A 1 94 ? 5.236 8.383 -5.646 1.00 93.19 94 GLU A N 1
ATOM 737 C CA . GLU A 1 94 ? 5.927 8.680 -6.902 1.00 93.19 94 GLU A CA 1
ATOM 738 C C . GLU A 1 94 ? 7.390 8.225 -6.862 1.00 93.19 94 GLU A C 1
ATOM 740 O O . GLU A 1 94 ? 7.827 7.507 -7.763 1.00 93.19 94 GLU A O 1
ATOM 745 N N . SER A 1 95 ? 8.129 8.545 -5.793 1.00 94.44 95 SER A N 1
ATOM 746 C CA . SER A 1 95 ? 9.502 8.052 -5.613 1.00 94.44 95 SER A CA 1
ATOM 747 C C . SER A 1 95 ? 9.559 6.522 -5.596 1.00 94.44 95 SER A C 1
ATOM 749 O O . SER A 1 95 ? 10.439 5.920 -6.210 1.00 94.44 95 SER A O 1
ATOM 751 N N . PHE A 1 96 ? 8.605 5.878 -4.921 1.00 96.75 96 PHE A N 1
ATOM 752 C CA . PHE A 1 96 ? 8.481 4.423 -4.902 1.00 96.75 96 PHE A CA 1
ATOM 753 C C . PHE A 1 96 ? 8.244 3.864 -6.306 1.00 96.75 96 PHE A C 1
ATOM 755 O O . PHE A 1 96 ? 8.983 2.974 -6.721 1.00 96.75 96 PHE A O 1
ATOM 762 N N . ALA A 1 97 ? 7.283 4.407 -7.057 1.00 95.69 97 ALA A N 1
ATOM 763 C CA . ALA A 1 97 ? 6.971 3.957 -8.409 1.00 95.69 97 ALA A CA 1
ATOM 764 C C . ALA A 1 97 ? 8.185 4.068 -9.344 1.00 95.69 97 ALA A C 1
ATOM 766 O O . ALA A 1 97 ? 8.483 3.118 -10.073 1.00 95.69 97 ALA A O 1
ATOM 767 N N . GLN A 1 98 ? 8.936 5.172 -9.258 1.00 94.19 98 GLN A N 1
ATOM 768 C CA . GLN A 1 98 ? 10.186 5.373 -9.999 1.00 94.19 98 GLN A CA 1
ATOM 769 C C . GLN A 1 98 ? 11.281 4.365 -9.611 1.00 94.19 98 GLN A C 1
ATOM 771 O O . GLN A 1 98 ? 12.068 3.962 -10.464 1.00 94.19 98 GLN A O 1
ATOM 776 N N . ALA A 1 99 ? 11.332 3.938 -8.345 1.00 95.19 99 ALA A N 1
ATOM 777 C CA . ALA A 1 99 ? 12.289 2.941 -7.865 1.00 95.19 99 ALA A CA 1
ATOM 778 C C . ALA A 1 99 ? 11.919 1.496 -8.256 1.00 95.19 99 ALA A C 1
ATOM 780 O O . ALA A 1 99 ? 12.774 0.608 -8.219 1.00 95.19 99 ALA A O 1
ATOM 781 N N . THR A 1 100 ? 10.659 1.227 -8.620 1.00 95.44 100 THR A N 1
ATOM 782 C CA . THR A 1 100 ? 10.260 -0.091 -9.135 1.00 95.44 100 THR A CA 1
ATOM 783 C C . THR A 1 100 ? 10.811 -0.349 -10.538 1.00 95.44 100 THR A C 1
ATOM 785 O O . THR A 1 100 ? 11.166 0.565 -11.276 1.00 95.44 100 THR A O 1
ATOM 788 N N . ALA A 1 101 ? 10.787 -1.615 -10.969 1.00 92.19 101 ALA A N 1
ATOM 789 C CA . ALA A 1 101 ? 11.122 -1.985 -12.345 1.00 92.19 101 ALA A CA 1
ATOM 790 C C . ALA A 1 101 ? 10.168 -1.391 -13.405 1.00 92.19 101 ALA A C 1
ATOM 792 O O . ALA A 1 101 ? 10.492 -1.442 -14.590 1.00 92.19 101 ALA A O 1
ATOM 793 N N . LEU A 1 102 ? 9.004 -0.860 -13.003 1.00 91.19 102 LEU A N 1
ATOM 794 C CA . LEU A 1 102 ? 8.083 -0.171 -13.911 1.00 91.19 102 LEU A CA 1
ATOM 795 C C . LEU A 1 102 ? 8.618 1.216 -14.288 1.00 91.19 102 LEU A C 1
ATOM 797 O O . LEU A 1 102 ? 8.447 1.638 -15.427 1.00 91.19 102 LEU A O 1
ATOM 801 N N . GLY A 1 103 ? 9.270 1.906 -13.343 1.00 90.25 103 GLY A N 1
ATOM 802 C CA . GLY A 1 103 ? 9.910 3.208 -13.556 1.00 90.25 103 GLY A CA 1
ATOM 803 C C . GLY A 1 103 ? 8.958 4.368 -13.870 1.00 90.25 103 GLY A C 1
ATOM 804 O O . GLY A 1 103 ? 9.423 5.455 -14.200 1.00 90.25 103 GLY A O 1
ATOM 805 N N . ASP A 1 104 ? 7.644 4.153 -13.784 1.00 90.75 104 ASP A N 1
ATOM 806 C CA . ASP A 1 104 ? 6.611 5.125 -14.139 1.00 90.75 104 ASP A CA 1
ATOM 807 C C . ASP A 1 104 ? 5.450 5.084 -13.136 1.00 90.75 104 ASP A C 1
ATOM 809 O O . ASP A 1 104 ? 4.906 4.018 -12.824 1.00 90.75 104 ASP A O 1
ATOM 813 N N . LEU A 1 105 ? 5.059 6.271 -12.660 1.00 89.56 105 LEU A N 1
ATOM 814 C CA . LEU A 1 105 ? 3.981 6.464 -11.692 1.00 89.56 105 LEU A CA 1
ATOM 815 C C . LEU A 1 105 ? 2.652 5.924 -12.215 1.00 89.56 105 LEU A C 1
ATOM 817 O O . LEU A 1 105 ? 1.950 5.216 -11.496 1.00 89.56 105 LEU A O 1
ATOM 821 N N . HIS A 1 106 ? 2.303 6.259 -13.456 1.00 87.19 106 HIS A N 1
ATOM 822 C CA . HIS A 1 106 ? 0.993 5.940 -14.010 1.00 87.19 106 HIS A CA 1
ATOM 823 C C . HIS A 1 106 ? 0.780 4.426 -14.105 1.00 87.19 106 HIS A C 1
ATOM 825 O O . HIS A 1 106 ? -0.233 3.900 -13.640 1.00 87.19 106 HIS A O 1
ATOM 831 N N . THR A 1 107 ? 1.763 3.716 -14.653 1.00 89.06 107 THR A N 1
ATOM 832 C CA . THR A 1 107 ? 1.732 2.259 -14.797 1.00 89.06 107 THR A CA 1
ATOM 833 C C . THR A 1 107 ? 1.678 1.568 -13.436 1.00 89.06 107 THR A C 1
ATOM 835 O O . THR A 1 107 ? 0.852 0.675 -13.243 1.00 89.06 107 THR A O 1
ATOM 838 N N . CYS A 1 108 ? 2.501 2.007 -12.476 1.00 94.25 108 CYS A N 1
ATOM 839 C CA . CYS A 1 108 ? 2.510 1.445 -11.124 1.00 94.25 108 CYS A CA 1
ATOM 840 C C . CYS A 1 108 ? 1.154 1.629 -10.434 1.00 94.25 108 CYS A C 1
ATOM 842 O O . CYS A 1 108 ? 0.559 0.663 -9.958 1.00 94.25 108 CYS A O 1
ATOM 844 N N . LEU A 1 109 ? 0.614 2.849 -10.477 1.00 93.25 109 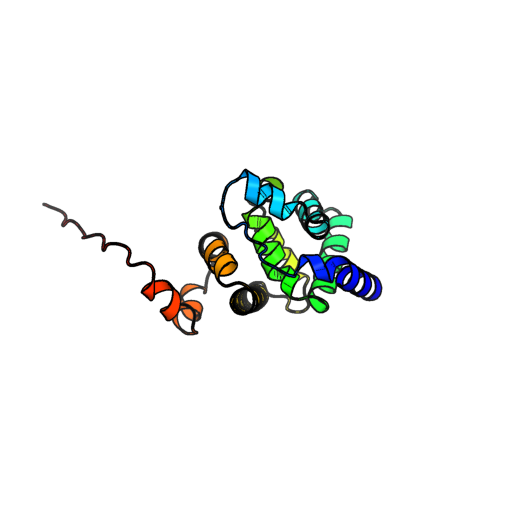LEU A N 1
ATOM 845 C CA . LEU A 1 109 ? -0.664 3.181 -9.860 1.00 93.25 109 LEU A CA 1
ATOM 846 C C . LEU A 1 109 ? -1.825 2.401 -10.481 1.00 93.25 109 LEU A C 1
ATOM 848 O O . LEU A 1 109 ? -2.680 1.893 -9.761 1.00 93.25 109 LEU A O 1
ATOM 852 N N . MET A 1 110 ? -1.850 2.262 -11.807 1.00 91.06 110 MET A N 1
ATOM 853 C CA . MET A 1 110 ? -2.883 1.489 -12.496 1.00 91.06 110 MET A CA 1
ATOM 854 C C . MET A 1 110 ? -2.851 0.010 -12.093 1.00 91.06 110 MET A C 1
ATOM 856 O O . MET A 1 110 ? -3.900 -0.574 -11.817 1.00 91.06 110 MET A O 1
ATOM 860 N N . MET A 1 111 ? -1.660 -0.593 -12.035 1.00 94.38 111 MET A N 1
ATOM 861 C CA . MET A 1 111 ? -1.500 -1.988 -11.619 1.00 94.38 111 MET A CA 1
ATOM 862 C C . MET A 1 111 ? -1.908 -2.196 -10.161 1.00 94.38 111 MET A C 1
ATOM 864 O O . MET A 1 111 ? -2.617 -3.155 -9.859 1.00 94.38 111 MET A O 1
ATOM 868 N N . ASP A 1 112 ? -1.522 -1.281 -9.275 1.00 95.69 112 ASP A N 1
ATOM 869 C CA . ASP A 1 112 ? -1.825 -1.372 -7.849 1.00 95.69 112 ASP A CA 1
ATOM 870 C C . ASP A 1 112 ? -3.311 -1.160 -7.558 1.00 95.69 112 ASP A C 1
ATOM 872 O O . ASP A 1 112 ? -3.889 -1.893 -6.758 1.00 95.69 112 ASP A O 1
ATOM 876 N N . MET A 1 113 ? -3.961 -0.216 -8.245 1.00 93.25 113 MET A N 1
ATOM 877 C CA . MET A 1 113 ? -5.406 0.003 -8.132 1.00 93.25 113 MET A CA 1
ATOM 878 C C . MET A 1 113 ? -6.199 -1.183 -8.671 1.00 93.25 113 MET A C 1
ATOM 880 O O . MET A 1 113 ? -7.190 -1.582 -8.062 1.00 93.25 113 MET A O 1
ATOM 884 N N . LYS A 1 114 ? -5.741 -1.797 -9.766 1.00 91.00 114 LYS A N 1
ATOM 885 C CA . LYS A 1 114 ? -6.342 -3.030 -10.280 1.00 91.00 114 LYS A CA 1
ATOM 886 C C . LYS A 1 114 ? -6.170 -4.193 -9.299 1.00 91.00 114 LYS A C 1
ATOM 888 O O . LYS A 1 114 ? -7.135 -4.893 -9.015 1.00 91.00 114 LYS A O 1
ATOM 893 N N . ALA A 1 115 ? -4.977 -4.371 -8.734 1.00 93.44 115 ALA A N 1
ATOM 894 C CA . ALA A 1 115 ? -4.739 -5.388 -7.711 1.00 93.44 115 ALA A CA 1
ATOM 895 C C . ALA A 1 115 ? -5.598 -5.145 -6.457 1.00 93.44 115 ALA A C 1
ATOM 897 O O . ALA A 1 115 ? -6.133 -6.092 -5.888 1.00 93.44 115 ALA A O 1
ATOM 898 N N . CYS A 1 116 ? -5.781 -3.882 -6.059 1.00 94.19 116 CYS A N 1
ATOM 899 C CA . CYS A 1 116 ? -6.684 -3.509 -4.975 1.00 94.19 116 CYS A CA 1
ATOM 900 C C . CYS A 1 116 ? -8.142 -3.831 -5.317 1.00 94.19 116 CYS A C 1
ATOM 902 O O . CYS A 1 116 ? -8.855 -4.333 -4.462 1.00 94.19 116 CYS A O 1
ATOM 904 N N . GLN A 1 117 ? -8.590 -3.579 -6.550 1.00 92.00 117 GLN A N 1
ATOM 905 C CA . GLN A 1 117 ? -9.943 -3.919 -7.000 1.00 92.00 117 GLN A CA 1
ATOM 906 C C . GLN A 1 117 ? -10.212 -5.426 -6.921 1.00 92.00 117 GLN A C 1
ATOM 908 O O . GLN A 1 117 ? -11.285 -5.835 -6.488 1.00 92.00 117 GLN A O 1
ATOM 913 N N . GLU A 1 118 ? -9.252 -6.238 -7.362 1.00 91.88 118 GLU A N 1
ATOM 914 C CA . GLU A 1 118 ? -9.368 -7.700 -7.369 1.00 91.88 118 GLU A CA 1
ATOM 915 C C . GLU A 1 118 ? -9.341 -8.299 -5.951 1.00 91.88 118 GLU A C 1
ATOM 917 O O . GLU A 1 118 ? -9.910 -9.369 -5.736 1.00 91.88 118 GLU A O 1
ATOM 922 N N . ASP A 1 119 ? -8.699 -7.621 -4.993 1.00 91.81 119 ASP A N 1
ATOM 923 C CA . ASP A 1 119 ? -8.512 -8.110 -3.620 1.00 91.81 119 ASP A CA 1
ATOM 924 C C . ASP A 1 119 ? -9.523 -7.536 -2.611 1.00 91.81 119 ASP A C 1
ATOM 926 O O . ASP A 1 119 ? -10.070 -8.283 -1.805 1.00 91.81 119 ASP A O 1
ATOM 930 N N . ASP A 1 120 ? -9.773 -6.223 -2.644 1.00 91.75 120 ASP A N 1
ATOM 931 C CA . ASP A 1 120 ? -10.604 -5.486 -1.684 1.00 91.75 120 ASP A CA 1
ATOM 932 C C . ASP A 1 120 ? -11.232 -4.227 -2.330 1.00 91.75 120 ASP A C 1
ATOM 934 O O . ASP A 1 120 ? -10.669 -3.124 -2.364 1.00 91.75 120 ASP A O 1
ATOM 938 N N . ILE A 1 121 ? -12.466 -4.386 -2.818 1.00 91.00 121 ILE A N 1
ATOM 939 C CA . ILE A 1 121 ? -13.257 -3.313 -3.444 1.00 91.00 121 ILE A CA 1
ATOM 940 C C . ILE A 1 121 ? -13.583 -2.191 -2.444 1.00 91.00 121 ILE A C 1
ATOM 942 O O . ILE A 1 121 ? -13.725 -1.026 -2.832 1.00 91.00 121 ILE A O 1
ATOM 946 N N . ARG A 1 122 ? -13.703 -2.505 -1.150 1.00 93.56 122 ARG A N 1
ATOM 947 C CA . ARG A 1 122 ? -14.050 -1.519 -0.121 1.00 93.56 122 ARG A CA 1
ATOM 948 C C . ARG A 1 122 ? -12.871 -0.580 0.121 1.00 93.56 122 ARG A C 1
ATOM 950 O O . ARG A 1 122 ? -13.058 0.639 0.165 1.00 93.56 122 ARG A O 1
ATOM 957 N N . LEU A 1 123 ? -11.661 -1.132 0.179 1.00 93.81 123 LEU A N 1
ATOM 958 C CA . LEU A 1 123 ? -10.424 -0.361 0.217 1.00 93.81 123 LEU A CA 1
ATOM 959 C C . LEU A 1 123 ? -10.243 0.488 -1.049 1.00 93.81 123 LEU A C 1
ATOM 961 O O . LEU A 1 123 ? -9.920 1.671 -0.940 1.00 93.81 123 LEU A 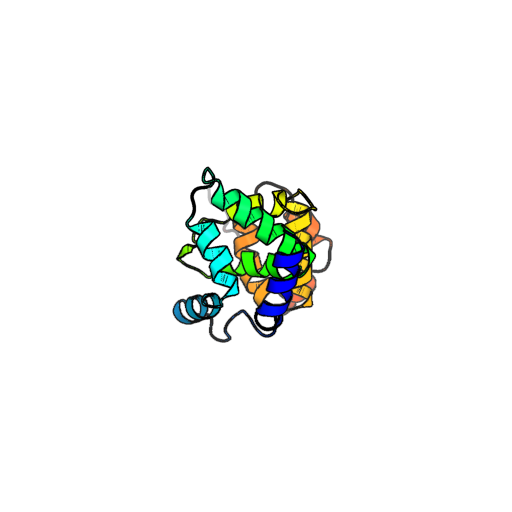O 1
ATOM 965 N N . LEU A 1 124 ? -10.531 -0.058 -2.235 1.00 93.06 124 LEU A N 1
ATOM 966 C CA . LEU A 1 124 ? -10.491 0.711 -3.486 1.00 93.06 124 LEU A CA 1
ATOM 967 C C . LEU A 1 124 ? -11.402 1.949 -3.420 1.00 93.06 124 LEU A C 1
ATOM 969 O O . LEU A 1 124 ? -10.974 3.062 -3.746 1.00 93.06 124 LEU A O 1
ATOM 973 N N . CYS A 1 125 ? -12.648 1.772 -2.968 1.00 91.56 125 CYS A N 1
ATOM 974 C CA . CYS A 1 125 ? -13.610 2.867 -2.809 1.00 91.56 125 CYS A CA 1
ATOM 975 C C . CYS A 1 125 ? -13.107 3.935 -1.829 1.00 91.56 125 CYS A C 1
ATOM 977 O O . CYS A 1 125 ? -13.304 5.128 -2.061 1.00 91.56 125 CYS A O 1
ATOM 979 N N . TYR A 1 126 ? -12.432 3.518 -0.756 1.00 93.56 126 TYR A N 1
ATOM 980 C CA . TYR A 1 126 ? -11.841 4.424 0.226 1.00 93.56 126 TYR A CA 1
ATOM 981 C C . TYR A 1 126 ? -10.653 5.229 -0.338 1.00 93.56 126 TYR A C 1
ATOM 983 O O . TYR A 1 126 ? -10.517 6.417 -0.044 1.00 93.56 126 TYR A O 1
ATOM 991 N N . LEU A 1 127 ? -9.807 4.608 -1.166 1.00 92.75 127 LEU A N 1
ATOM 992 C CA . LEU A 1 127 ? -8.599 5.225 -1.729 1.00 92.75 127 LEU A CA 1
ATOM 993 C C . LEU A 1 127 ? -8.873 6.178 -2.897 1.00 92.75 127 LEU A C 1
ATOM 995 O O . LEU A 1 127 ? -8.193 7.199 -3.043 1.00 92.75 127 LEU A O 1
ATOM 999 N N . THR A 1 128 ? -9.862 5.846 -3.729 1.00 90.25 128 THR A N 1
ATOM 1000 C CA . THR A 1 128 ? -10.128 6.519 -5.011 1.00 90.25 128 THR A CA 1
ATOM 1001 C C . THR A 1 128 ? -10.224 8.049 -4.903 1.00 90.25 128 THR A C 1
ATOM 1003 O O . THR A 1 128 ? -9.557 8.722 -5.691 1.00 90.25 128 THR A O 1
ATOM 1006 N N . PRO A 1 129 ? -10.962 8.646 -3.941 1.00 87.50 129 PRO A N 1
ATOM 1007 C CA . PRO A 1 129 ? -11.081 10.104 -3.858 1.00 87.50 129 PRO A CA 1
ATOM 1008 C C . PRO A 1 129 ? -9.739 10.818 -3.638 1.00 87.50 129 PRO A C 1
ATOM 1010 O O . PRO A 1 129 ? -9.482 11.869 -4.231 1.00 87.50 129 PRO A O 1
ATOM 1013 N N . SER A 1 130 ? -8.873 10.250 -2.795 1.00 86.12 130 SER A N 1
ATOM 1014 C CA . SER A 1 130 ? -7.574 10.843 -2.467 1.00 86.12 130 SER A CA 1
ATOM 1015 C C . SER A 1 130 ? -6.587 10.714 -3.613 1.00 86.12 130 SER A C 1
ATOM 1017 O O . SER A 1 130 ? -5.979 11.708 -3.993 1.00 86.12 130 SER A O 1
ATOM 1019 N N . ILE A 1 131 ? -6.501 9.534 -4.228 1.00 86.62 131 ILE A N 1
ATOM 1020 C CA . ILE A 1 131 ? -5.640 9.309 -5.397 1.00 86.62 131 ILE A CA 1
ATOM 1021 C C . ILE A 1 131 ? -6.043 10.240 -6.536 1.00 86.62 131 ILE A C 1
ATOM 1023 O O . ILE A 1 131 ? -5.199 10.875 -7.158 1.00 86.62 131 ILE A O 1
ATOM 1027 N N . TYR A 1 132 ? -7.346 10.383 -6.766 1.00 80.81 132 TYR A N 1
ATOM 1028 C CA . TYR A 1 132 ? -7.846 11.308 -7.764 1.00 80.81 132 TYR A CA 1
ATOM 1029 C C . TYR A 1 132 ? -7.412 12.747 -7.464 1.00 80.81 132 TYR A C 1
ATOM 1031 O O . TYR A 1 132 ? -6.915 13.430 -8.347 1.00 80.81 132 TYR A O 1
ATOM 1039 N N . THR A 1 133 ? -7.543 13.208 -6.223 1.00 79.06 133 THR A N 1
ATOM 1040 C CA . THR A 1 133 ? -7.190 14.589 -5.858 1.00 79.06 133 THR A CA 1
ATOM 1041 C C . THR A 1 133 ? -5.686 14.854 -5.958 1.00 79.06 133 THR A C 1
ATOM 1043 O O . THR A 1 133 ? -5.278 15.924 -6.402 1.00 79.06 133 THR A O 1
ATOM 1046 N N . GLU A 1 134 ? -4.861 13.888 -5.561 1.00 75.38 134 GLU A N 1
ATOM 1047 C CA . GLU A 1 134 ? -3.416 14.073 -5.401 1.00 75.38 134 GLU A CA 1
ATOM 1048 C C . GLU A 1 134 ? -2.620 13.769 -6.678 1.00 75.38 134 GLU A C 1
ATOM 1050 O O . GLU A 1 134 ? -1.548 14.334 -6.873 1.00 75.38 134 GLU A O 1
ATOM 1055 N N . VAL A 1 135 ? -3.163 12.952 -7.587 1.00 66.56 135 VAL A N 1
ATOM 1056 C CA . VAL A 1 135 ? -2.518 12.576 -8.861 1.00 66.56 135 VAL A CA 1
ATOM 1057 C C . VAL A 1 135 ? -3.074 13.385 -10.048 1.00 66.56 135 VAL A C 1
ATOM 1059 O O . VAL A 1 135 ? -2.744 13.136 -11.206 1.00 66.56 135 VAL A O 1
ATOM 1062 N N . HIS A 1 136 ? -3.892 14.417 -9.798 1.00 57.19 136 HIS A N 1
ATOM 1063 C CA . HIS A 1 136 ? -4.408 15.321 -10.835 1.00 57.19 136 HIS A CA 1
ATOM 1064 C C . HIS A 1 136 ? -3.376 16.341 -11.349 1.00 57.19 136 HIS A C 1
ATOM 1066 O O . HIS A 1 136 ? -3.575 17.553 -11.322 1.00 57.19 136 HIS A O 1
ATOM 1072 N N . THR A 1 137 ? -2.323 15.808 -11.964 1.00 47.09 137 THR A N 1
ATOM 1073 C CA . THR A 1 137 ? -1.658 16.397 -13.129 1.00 47.09 137 THR A CA 1
ATOM 1074 C C . THR A 1 137 ? -1.615 15.348 -14.245 1.00 47.09 137 THR A C 1
ATOM 1076 O O . THR A 1 137 ? -0.648 14.613 -14.389 1.00 47.09 137 THR A O 1
ATOM 1079 N N . ASN A 1 138 ? -2.680 15.354 -15.059 1.00 47.28 138 ASN A N 1
ATOM 1080 C CA . ASN A 1 138 ? -2.888 14.656 -16.340 1.00 47.28 138 ASN A CA 1
ATOM 1081 C C . ASN A 1 138 ? -3.282 13.150 -16.317 1.00 47.28 138 ASN A C 1
ATOM 1083 O O . ASN A 1 138 ? -2.644 12.318 -15.692 1.00 47.28 138 ASN A O 1
ATOM 1087 N N . PHE A 1 139 ? -4.311 12.827 -17.122 1.00 46.00 139 PHE A N 1
ATOM 1088 C CA . PHE A 1 139 ? -4.743 11.513 -17.663 1.00 46.00 139 PHE A CA 1
ATOM 1089 C C . PHE A 1 139 ? -5.776 10.613 -16.945 1.00 46.00 139 PHE A C 1
ATOM 1091 O O . PHE A 1 139 ? -6.430 9.835 -17.641 1.00 46.00 139 PHE A O 1
ATOM 1098 N N . PHE A 1 140 ? -6.091 10.762 -15.654 1.00 43.47 140 PHE A N 1
ATOM 1099 C CA . PHE A 1 140 ? -7.063 9.851 -14.999 1.00 43.47 140 PHE A CA 1
ATOM 1100 C C . PHE A 1 140 ? -8.524 9.932 -15.496 1.00 43.47 140 PHE A C 1
ATOM 1102 O O . PHE A 1 140 ? -9.286 8.979 -15.325 1.00 43.47 140 PHE A O 1
ATOM 1109 N N . TYR A 1 141 ? -8.923 11.022 -16.162 1.00 43.56 141 TYR A N 1
ATOM 1110 C CA . TYR A 1 141 ? -10.274 11.170 -16.722 1.00 43.56 141 TYR A CA 1
ATOM 1111 C C . TYR A 1 141 ? -10.583 10.204 -17.882 1.00 43.56 141 TYR A C 1
ATOM 1113 O O . TYR A 1 141 ? -11.756 9.918 -18.117 1.00 43.56 141 TYR A O 1
ATOM 1121 N N . ALA A 1 142 ? -9.576 9.714 -18.618 1.00 39.91 142 ALA A N 1
ATOM 1122 C CA . ALA A 1 142 ? -9.799 8.930 -19.837 1.00 39.91 142 ALA A CA 1
ATOM 1123 C C . ALA A 1 142 ? -9.865 7.409 -19.588 1.00 39.91 142 ALA A C 1
ATOM 1125 O O . ALA A 1 142 ? -10.726 6.742 -20.162 1.00 39.91 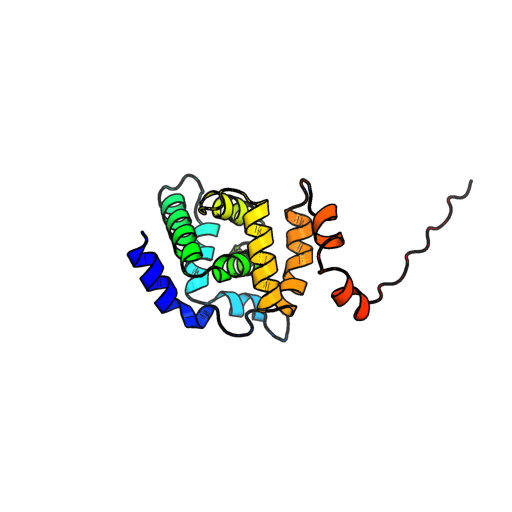142 ALA A O 1
ATOM 1126 N N . GLU A 1 143 ? -9.026 6.851 -18.708 1.00 43.56 143 GLU A N 1
ATOM 1127 C CA . GLU A 1 143 ? -8.918 5.391 -18.531 1.00 43.56 143 GLU A CA 1
ATOM 1128 C C . GLU A 1 143 ? -9.932 4.798 -17.531 1.00 43.56 143 GLU A C 1
ATOM 1130 O O . GLU A 1 143 ? -10.478 3.723 -17.780 1.00 43.56 143 GLU A O 1
ATOM 1135 N N . ILE A 1 144 ? -10.264 5.501 -16.433 1.00 45.53 144 ILE A N 1
ATOM 1136 C CA . ILE A 1 144 ? -11.268 5.015 -15.456 1.00 45.53 144 ILE A CA 1
ATOM 1137 C C . ILE A 1 144 ? -12.675 5.000 -16.084 1.00 45.53 144 ILE A C 1
ATOM 1139 O O . ILE A 1 144 ? -13.492 4.125 -15.791 1.00 45.53 144 ILE A O 1
ATOM 1143 N N . HIS A 1 145 ? -12.949 5.936 -16.997 1.00 45.31 145 HIS A N 1
ATOM 1144 C CA . HIS A 1 145 ? -14.212 5.999 -17.734 1.00 45.31 145 HIS A CA 1
ATOM 1145 C C . HIS A 1 145 ? -14.321 4.973 -18.873 1.00 45.31 145 HIS A C 1
ATOM 1147 O O . HIS A 1 145 ? -15.440 4.660 -19.280 1.00 45.31 145 HIS A O 1
ATOM 1153 N N . THR A 1 146 ? -13.202 4.450 -19.389 1.00 45.19 146 THR A N 1
ATOM 1154 C CA . THR A 1 146 ? -13.198 3.531 -20.542 1.00 45.19 146 THR A CA 1
ATOM 1155 C C . THR A 1 146 ? -13.005 2.065 -20.164 1.00 45.19 146 THR A C 1
ATOM 1157 O O . THR A 1 146 ? -13.499 1.210 -20.894 1.00 45.19 146 THR A O 1
ATOM 1160 N N . ASN A 1 147 ? -12.404 1.749 -19.009 1.00 47.25 147 ASN A N 1
ATOM 1161 C CA . ASN A 1 147 ? -12.224 0.368 -18.558 1.00 47.25 147 ASN A CA 1
ATOM 1162 C C . ASN A 1 147 ? -12.792 0.130 -17.142 1.00 47.25 147 ASN A C 1
ATOM 1164 O O . ASN A 1 147 ? -12.132 0.298 -16.121 1.00 47.25 147 ASN A O 1
ATOM 1168 N N . THR A 1 148 ? -14.031 -0.373 -17.116 1.00 49.69 148 THR A N 1
ATOM 1169 C CA . THR A 1 148 ? -14.623 -1.257 -16.081 1.00 49.69 148 THR A CA 1
ATOM 1170 C C . THR A 1 148 ? -14.864 -0.771 -14.645 1.00 49.69 148 THR A C 1
ATOM 1172 O O . THR A 1 148 ? -15.468 -1.531 -13.900 1.00 49.69 148 THR A O 1
ATOM 1175 N N . ILE A 1 149 ? -14.512 0.451 -14.230 1.00 48.50 149 ILE A N 1
ATOM 1176 C CA . ILE A 1 149 ? -14.740 0.879 -12.823 1.00 48.50 149 ILE A CA 1
ATOM 1177 C C . ILE A 1 149 ? -16.035 1.705 -12.645 1.00 48.50 149 ILE A C 1
ATOM 1179 O O . ILE A 1 149 ? -16.681 1.653 -11.600 1.00 48.50 149 ILE A O 1
ATOM 1183 N N . TYR A 1 150 ? -16.491 2.422 -13.677 1.00 43.81 150 TYR A N 1
ATOM 1184 C CA . TYR A 1 150 ? -17.679 3.289 -13.586 1.00 43.81 150 TYR A CA 1
ATOM 1185 C C . TYR A 1 150 ? -19.059 2.601 -13.433 1.00 43.81 150 TYR A C 1
ATOM 1187 O O . TYR A 1 150 ? -19.932 3.213 -12.809 1.00 43.81 150 TYR A O 1
ATOM 1195 N N . PRO A 1 151 ? -19.336 1.387 -13.959 1.00 42.59 151 PRO A N 1
ATOM 1196 C CA . PRO A 1 151 ? -20.689 0.826 -13.870 1.00 42.59 151 PRO A CA 1
ATOM 1197 C C . PRO A 1 151 ? -21.080 0.309 -12.477 1.00 42.59 151 PRO A C 1
ATOM 1199 O O . PRO A 1 151 ? -22.265 0.309 -12.161 1.00 42.59 151 PRO A O 1
ATOM 1202 N N . GLU A 1 152 ? -20.126 -0.119 -11.643 1.00 40.53 152 GLU A N 1
ATOM 1203 C CA . GLU A 1 152 ? -20.434 -0.815 -10.376 1.00 40.53 152 GLU A CA 1
ATOM 1204 C C . GLU A 1 152 ? -20.653 0.139 -9.190 1.00 40.53 152 GLU A C 1
ATOM 1206 O O . GLU A 1 152 ? -21.429 -0.155 -8.278 1.00 40.53 152 GLU A O 1
ATOM 1211 N N . VAL A 1 153 ? -20.041 1.327 -9.220 1.00 45.38 153 VAL A N 1
ATOM 1212 C CA . VAL A 1 153 ? -20.176 2.326 -8.142 1.00 45.38 153 VAL A CA 1
ATOM 1213 C C . VAL A 1 153 ? -21.472 3.141 -8.289 1.00 45.38 153 VAL A C 1
ATOM 1215 O O . VAL A 1 153 ? -22.111 3.500 -7.296 1.00 45.38 153 VAL A O 1
ATOM 1218 N N . HIS A 1 154 ? -21.928 3.382 -9.524 1.00 41.38 154 HIS A N 1
ATOM 1219 C CA . HIS A 1 154 ? -23.123 4.190 -9.792 1.00 41.38 154 HIS A CA 1
ATOM 1220 C C . HIS A 1 154 ? -24.457 3.483 -9.521 1.00 41.38 154 HIS A C 1
ATOM 1222 O O . HIS A 1 154 ? -25.473 4.163 -9.373 1.00 41.38 154 HIS A O 1
ATOM 1228 N N . THR A 1 155 ? -24.480 2.154 -9.404 1.00 40.66 155 THR A N 1
ATOM 1229 C CA . THR A 1 155 ? -25.693 1.422 -9.005 1.00 40.66 155 THR A CA 1
ATOM 1230 C C . THR A 1 155 ? -26.033 1.565 -7.521 1.00 40.66 155 THR A C 1
ATOM 1232 O O . THR A 1 155 ? -27.190 1.358 -7.169 1.00 40.66 155 THR A O 1
ATOM 1235 N N . ASN A 1 156 ? -25.084 1.963 -6.661 1.00 39.81 156 ASN A N 1
ATOM 1236 C CA . ASN A 1 156 ? -25.304 2.001 -5.208 1.00 39.81 156 ASN A CA 1
ATOM 1237 C C . ASN A 1 156 ? -25.393 3.405 -4.589 1.00 39.81 156 ASN A C 1
ATOM 1239 O O . ASN A 1 156 ? -25.930 3.533 -3.492 1.00 39.81 156 ASN A O 1
ATOM 1243 N N . TYR A 1 157 ? -24.952 4.468 -5.271 1.00 40.62 157 TYR A N 1
ATOM 1244 C CA . TYR A 1 157 ? -25.027 5.829 -4.723 1.00 40.62 157 TYR A CA 1
ATOM 1245 C C . TYR A 1 157 ? -25.456 6.853 -5.779 1.00 40.62 157 TYR A C 1
ATOM 1247 O O . TYR A 1 157 ? -24.651 7.494 -6.453 1.00 40.62 157 TYR A O 1
ATOM 1255 N N . SER A 1 158 ? -26.767 7.040 -5.914 1.00 34.16 158 SER A N 1
ATOM 1256 C CA . SER A 1 158 ? -27.354 8.174 -6.627 1.00 34.16 158 SER A CA 1
ATOM 1257 C C . SER A 1 158 ? -27.163 9.468 -5.821 1.00 34.16 158 SER A C 1
ATOM 1259 O O . SER A 1 158 ? -27.908 9.726 -4.877 1.00 34.16 158 SER A O 1
ATOM 1261 N N . MET A 1 159 ? -26.178 10.290 -6.198 1.00 32.03 159 MET A N 1
ATOM 1262 C CA . MET A 1 159 ? -26.033 11.669 -5.705 1.00 32.03 159 MET A CA 1
ATOM 1263 C C . MET A 1 159 ? -27.014 12.626 -6.422 1.00 32.03 159 MET A C 1
ATOM 1265 O O . MET A 1 159 ? -27.261 12.456 -7.622 1.00 32.03 159 MET A O 1
ATOM 1269 N N . PRO A 1 160 ? -27.582 13.642 -5.738 1.00 35.88 160 PRO A N 1
ATOM 1270 C CA . PRO A 1 160 ? -28.582 14.538 -6.316 1.00 35.88 160 PRO A CA 1
ATOM 1271 C C . PRO A 1 160 ? -27.971 15.502 -7.340 1.00 35.88 160 PRO A C 1
ATOM 1273 O O . PRO A 1 160 ? -26.912 16.088 -7.118 1.00 35.88 160 PRO A O 1
ATOM 1276 N N . ARG A 1 161 ? -28.678 15.715 -8.457 1.00 34.62 161 ARG A N 1
ATOM 1277 C CA . ARG A 1 161 ? -28.330 16.716 -9.476 1.00 34.62 161 ARG A CA 1
ATOM 1278 C C . ARG A 1 161 ? -28.377 18.121 -8.866 1.00 34.62 161 ARG A C 1
ATOM 1280 O O . ARG A 1 161 ? -29.453 18.581 -8.494 1.00 34.62 161 ARG A O 1
ATOM 1287 N N . TYR A 1 162 ? -27.249 18.830 -8.843 1.00 32.16 162 TYR A N 1
ATOM 1288 C CA . TYR A 1 162 ? -27.254 20.277 -8.630 1.00 32.16 162 TYR A CA 1
ATOM 1289 C C . TYR A 1 162 ? -27.885 20.962 -9.848 1.00 32.16 162 TYR A C 1
ATOM 1291 O O . TYR A 1 162 ? -27.327 20.975 -10.945 1.00 32.16 162 TYR A O 1
ATOM 1299 N N . THR A 1 163 ? -29.080 21.511 -9.657 1.00 36.88 163 THR A N 1
ATOM 1300 C CA . THR A 1 163 ? -29.740 22.411 -10.603 1.00 36.88 163 THR A CA 1
ATOM 1301 C C . THR A 1 163 ? -28.972 23.730 -10.668 1.00 36.88 163 THR A C 1
ATOM 1303 O O . THR A 1 163 ? -28.866 24.430 -9.662 1.00 36.88 163 THR A O 1
ATOM 1306 N N . GLN A 1 164 ? -28.453 24.073 -11.849 1.00 36.19 164 GLN A N 1
ATOM 1307 C CA . GLN A 1 164 ? -27.938 25.409 -12.154 1.00 36.19 164 GLN A CA 1
ATOM 1308 C C . GLN A 1 164 ? -29.053 26.444 -11.952 1.00 36.19 164 GLN A C 1
ATOM 1310 O O . GLN A 1 164 ? -30.110 26.349 -12.575 1.00 36.19 164 GLN A O 1
ATOM 1315 N N . THR A 1 165 ? -28.827 27.436 -11.093 1.00 37.38 165 THR A N 1
ATOM 1316 C CA . THR A 1 165 ? -29.680 28.627 -11.008 1.00 37.38 165 THR A CA 1
ATOM 1317 C C . THR A 1 165 ? -29.293 29.614 -12.114 1.00 37.38 165 THR A C 1
ATOM 1319 O O . THR A 1 165 ? -28.101 29.895 -12.260 1.00 37.38 165 THR A O 1
ATOM 1322 N N . PRO A 1 166 ? -30.251 30.157 -12.886 1.00 41.22 166 PRO A N 1
ATOM 1323 C CA . PRO A 1 166 ? -29.957 31.104 -13.951 1.00 41.22 166 PRO A CA 1
ATOM 1324 C C . PRO A 1 166 ? -29.586 32.473 -13.370 1.00 41.22 166 PRO A C 1
ATOM 1326 O O . PRO A 1 166 ? -30.231 32.979 -12.454 1.00 41.22 166 PRO A O 1
ATOM 1329 N N . SER A 1 167 ? -28.540 33.070 -13.933 1.00 42.25 167 SER A N 1
ATOM 1330 C CA . SER A 1 167 ? -28.148 34.462 -13.727 1.00 42.25 167 SER A CA 1
ATOM 1331 C C . SER A 1 167 ? -29.264 35.405 -14.188 1.00 42.25 167 SER A C 1
ATOM 1333 O O . SER A 1 167 ? -29.685 35.346 -15.344 1.00 42.25 167 SER A O 1
ATOM 1335 N N . THR A 1 168 ? -29.726 36.274 -13.295 1.00 41.78 168 THR A N 1
ATOM 1336 C CA . THR A 1 168 ? -30.691 37.355 -13.572 1.00 41.78 168 THR A CA 1
ATOM 1337 C C . THR A 1 168 ? -30.004 38.733 -13.581 1.00 41.78 168 THR A C 1
ATOM 1339 O O . THR A 1 168 ? -28.900 38.841 -13.048 1.00 41.78 168 THR A O 1
ATOM 1342 N N . PRO A 1 169 ? -30.634 39.740 -14.219 1.00 47.28 169 PRO A N 1
ATOM 1343 C CA . PRO A 1 169 ? -30.080 40.531 -15.327 1.00 47.28 169 PRO A CA 1
ATOM 1344 C C . PRO A 1 169 ? -29.219 41.736 -14.938 1.00 47.28 169 PRO A C 1
ATOM 1346 O O . PRO A 1 169 ? -29.408 42.282 -13.829 1.00 47.28 169 PRO A O 1
#

Organism: Oncorhynchus mykiss (NCBI:txid8022)

Sequence (169 aa):
MSTLASCLAELFKGHFRGDVLPDDITEESLEESVCKPVCLVFRNLCQMQEDNSGFSVLLEMLAELYQKQPKIGYHLLYYLRASKAAMGKMSLYESFAQATALGDLHTCLMMDMKACQEDDIRLLCYLTPSIYTEVHTNFFYAEIHTNTIYPEVHTNYSMPRYTQTPSTP

InterPro domains:
  IPR045334 Integrator complex subunit 3 [PTHR13587] (2-137)
  IPR056518 Ints3-like, C-terminal [PF24566] (2-138)

Radius of gyration: 17.9 Å; chains: 1; bounding box: 52×55×36 Å